Protein AF-A0A8H7P4W2-F1 (afdb_monomer_lite)

Structure (mmCIF, N/CA/C/O backbone):
data_AF-A0A8H7P4W2-F1
#
_entry.id   AF-A0A8H7P4W2-F1
#
loop_
_atom_site.group_PDB
_atom_site.id
_atom_site.type_symbol
_atom_site.label_atom_id
_atom_site.label_alt_id
_atom_site.label_comp_id
_atom_site.label_asym_id
_atom_site.label_entity_id
_atom_site.label_seq_id
_atom_site.pdbx_PDB_ins_code
_atom_site.Cartn_x
_atom_site.Cartn_y
_atom_site.Cartn_z
_atom_site.occupancy
_atom_site.B_iso_or_equiv
_atom_site.auth_seq_id
_atom_site.auth_comp_id
_atom_site.auth_asym_id
_atom_site.auth_atom_id
_atom_site.pdbx_PDB_model_num
ATOM 1 N N . MET A 1 1 ? -6.471 2.319 -13.847 1.00 47.38 1 MET A N 1
ATOM 2 C CA . MET A 1 1 ? -6.970 1.462 -12.747 1.00 47.38 1 MET A CA 1
ATOM 3 C C . MET A 1 1 ? -5.783 0.995 -11.918 1.00 47.38 1 MET A C 1
ATOM 5 O O . MET A 1 1 ? -4.867 0.418 -12.483 1.00 47.38 1 MET A O 1
ATOM 9 N N . THR A 1 2 ? -5.736 1.296 -10.619 1.00 60.38 2 THR A N 1
ATOM 10 C CA . THR A 1 2 ? -4.605 0.940 -9.742 1.00 60.38 2 THR A CA 1
ATOM 11 C C . THR A 1 2 ? -4.640 -0.551 -9.390 1.00 60.38 2 THR A C 1
ATOM 13 O O . THR A 1 2 ? -5.369 -0.985 -8.499 1.00 60.38 2 THR A O 1
ATOM 16 N N . VAL A 1 3 ? -3.838 -1.339 -10.112 1.00 77.50 3 VAL A N 1
ATOM 17 C CA . VAL A 1 3 ? -3.855 -2.817 -10.167 1.00 77.50 3 VAL A CA 1
ATOM 18 C C . VAL A 1 3 ? -3.588 -3.503 -8.809 1.00 77.50 3 VAL A C 1
ATOM 20 O O . VAL A 1 3 ? -3.924 -4.669 -8.623 1.00 77.50 3 VAL A O 1
ATOM 23 N N . HIS A 1 4 ? -3.098 -2.779 -7.796 1.00 86.75 4 HIS A N 1
ATOM 24 C CA . HIS A 1 4 ? -2.686 -3.350 -6.500 1.00 86.75 4 HIS A CA 1
ATOM 25 C C . HIS A 1 4 ? -3.490 -2.861 -5.286 1.00 86.75 4 HIS A C 1
ATOM 27 O O . HIS A 1 4 ? -3.239 -3.298 -4.165 1.00 86.75 4 HIS A O 1
ATOM 33 N N . ARG A 1 5 ? -4.503 -2.003 -5.481 1.00 85.81 5 ARG A N 1
ATOM 34 C CA . ARG A 1 5 ? -5.290 -1.408 -4.380 1.00 85.81 5 ARG A CA 1
ATOM 35 C C . ARG A 1 5 ? -6.015 -2.450 -3.510 1.00 85.81 5 ARG A C 1
ATOM 37 O O . ARG A 1 5 ? -6.274 -2.205 -2.334 1.00 85.81 5 ARG A O 1
ATOM 44 N N . HIS A 1 6 ? -6.324 -3.617 -4.076 1.00 89.00 6 HIS A N 1
ATOM 45 C CA . HIS A 1 6 ? -6.963 -4.731 -3.373 1.00 89.00 6 HIS A CA 1
ATOM 46 C C . HIS A 1 6 ? -6.132 -5.254 -2.188 1.00 89.00 6 HIS A C 1
ATOM 48 O O . HIS A 1 6 ? -6.713 -5.717 -1.211 1.00 89.00 6 HIS A O 1
ATOM 54 N N . VAL A 1 7 ? -4.799 -5.123 -2.238 1.00 90.88 7 VAL A N 1
ATOM 55 C CA . VAL A 1 7 ? -3.894 -5.541 -1.154 1.00 90.88 7 VAL A CA 1
ATOM 56 C C . VAL A 1 7 ? -4.166 -4.730 0.114 1.00 90.88 7 VAL A C 1
ATOM 58 O O . VAL A 1 7 ? -4.346 -5.300 1.186 1.00 90.88 7 VAL A O 1
ATOM 61 N N . LEU A 1 8 ? -4.291 -3.406 -0.020 1.00 91.75 8 LEU A N 1
ATOM 62 C CA . L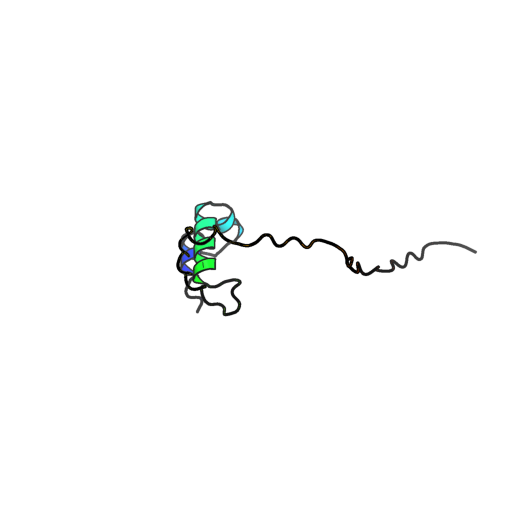EU A 1 8 ? -4.615 -2.521 1.102 1.00 91.75 8 LEU A CA 1
ATOM 63 C C . LEU A 1 8 ? -6.077 -2.664 1.543 1.00 91.75 8 LEU A C 1
ATOM 65 O O . LEU A 1 8 ? -6.368 -2.594 2.731 1.00 91.75 8 LEU A O 1
ATOM 69 N N . ARG A 1 9 ? -7.001 -2.940 0.613 1.00 93.12 9 ARG A N 1
ATOM 70 C CA . ARG A 1 9 ? -8.416 -3.173 0.954 1.00 93.12 9 ARG A CA 1
ATOM 71 C C . ARG A 1 9 ? -8.654 -4.404 1.826 1.00 93.12 9 ARG A C 1
ATOM 73 O O . ARG A 1 9 ? -9.645 -4.430 2.544 1.00 93.12 9 ARG A O 1
ATOM 80 N N . GLY A 1 10 ? -7.758 -5.392 1.791 1.00 89.56 10 GLY A N 1
ATOM 81 C CA . GLY A 1 10 ? -7.822 -6.557 2.678 1.00 89.56 10 GLY A CA 1
ATOM 82 C C . GLY A 1 10 ? -7.500 -6.250 4.147 1.00 89.56 10 GLY A C 1
ATOM 83 O O . GLY A 1 10 ? -7.800 -7.071 5.013 1.00 89.56 10 GLY A O 1
ATOM 84 N N . VAL A 1 11 ? -6.891 -5.092 4.432 1.00 92.81 11 VAL A N 1
ATOM 85 C CA . VAL A 1 11 ? -6.564 -4.631 5.796 1.00 92.81 11 VAL A CA 1
ATOM 86 C C . VAL A 1 11 ? -7.346 -3.383 6.204 1.00 92.81 11 VAL A C 1
ATOM 88 O O . VAL A 1 11 ? -7.659 -3.223 7.376 1.00 92.81 11 VAL A O 1
ATOM 91 N N . SER A 1 12 ? -7.706 -2.521 5.250 1.00 92.94 12 SER A N 1
ATOM 92 C CA . SER A 1 12 ? -8.548 -1.347 5.466 1.00 92.94 12 SER A CA 1
ATOM 93 C C . SER A 1 12 ? -9.419 -1.095 4.239 1.00 92.94 12 SER A C 1
ATOM 95 O O . SER A 1 12 ? -8.930 -0.709 3.175 1.00 92.94 12 SER A O 1
ATOM 97 N N . THR A 1 13 ? -10.731 -1.281 4.380 1.00 91.06 13 THR A N 1
ATOM 98 C CA . THR A 1 13 ? -11.711 -1.148 3.289 1.00 91.06 13 THR A CA 1
ATOM 99 C C . THR A 1 13 ? -11.666 0.235 2.630 1.00 91.06 13 THR A C 1
ATOM 101 O O . THR A 1 13 ? -11.806 0.365 1.408 1.00 91.06 13 THR A O 1
ATOM 104 N N . THR A 1 14 ? -11.437 1.267 3.444 1.00 93.25 14 THR A N 1
ATOM 105 C CA . THR A 1 14 ? -11.346 2.676 3.043 1.00 93.25 14 THR A CA 1
ATOM 106 C C . THR A 1 14 ? -9.923 3.115 2.698 1.00 93.25 14 THR A C 1
ATOM 108 O O . THR A 1 14 ? -9.767 4.142 2.042 1.00 93.25 14 THR A O 1
ATOM 111 N N . ILE A 1 15 ? -8.905 2.305 3.019 1.00 91.38 15 ILE A N 1
ATOM 112 C CA . ILE A 1 15 ? -7.475 2.641 2.895 1.00 91.38 15 ILE A CA 1
ATOM 113 C C . ILE A 1 15 ? -7.119 3.829 3.788 1.00 91.38 15 ILE A C 1
ATOM 115 O O . ILE A 1 15 ? -6.567 4.837 3.358 1.00 91.38 15 ILE A O 1
ATOM 119 N N . ASP A 1 16 ? -7.488 3.689 5.051 1.00 94.88 16 ASP A N 1
ATOM 120 C CA . ASP A 1 16 ? -7.129 4.608 6.116 1.00 94.88 16 ASP A CA 1
ATOM 121 C C . ASP A 1 16 ? -5.693 4.336 6.596 1.00 94.88 16 ASP A C 1
ATOM 123 O O . ASP A 1 16 ? -5.363 3.213 6.988 1.00 94.88 16 ASP A O 1
ATOM 127 N N . LEU A 1 17 ? -4.827 5.352 6.538 1.00 93.69 17 LEU A N 1
ATOM 128 C CA . LEU A 1 17 ? -3.409 5.224 6.895 1.00 93.69 17 LEU A CA 1
ATOM 129 C C . LEU A 1 17 ? -3.182 4.882 8.375 1.00 93.69 17 LEU A C 1
ATOM 131 O O . LEU A 1 17 ? -2.407 3.960 8.620 1.00 93.69 17 LEU A O 1
ATOM 135 N N . PRO A 1 18 ? -3.845 5.530 9.352 1.00 96.31 18 PRO A N 1
ATOM 136 C CA . PRO A 1 18 ? -3.789 5.114 10.752 1.00 96.31 18 PRO A CA 1
ATOM 137 C C . PRO A 1 18 ? -4.093 3.625 10.953 1.00 96.31 18 PRO A C 1
ATOM 139 O O . PRO A 1 18 ? -3.331 2.927 11.615 1.00 96.31 18 PRO A O 1
ATOM 142 N N . THR A 1 19 ? -5.147 3.107 10.317 1.00 93.75 19 THR A N 1
ATOM 143 C CA . THR A 1 19 ? -5.504 1.678 10.386 1.00 93.75 19 THR A CA 1
ATOM 144 C C . THR A 1 19 ? -4.422 0.778 9.775 1.00 93.75 19 THR A C 1
ATOM 146 O O . THR A 1 19 ? -4.097 -0.279 10.318 1.00 93.75 19 THR A O 1
ATOM 149 N N . ILE A 1 20 ? -3.850 1.184 8.637 1.00 96.00 20 ILE A N 1
ATOM 150 C CA . ILE A 1 20 ? -2.812 0.418 7.931 1.00 96.00 20 ILE A CA 1
ATOM 151 C C . ILE A 1 20 ? -1.491 0.423 8.711 1.00 96.00 20 ILE A C 1
ATOM 153 O O . ILE A 1 20 ? -0.846 -0.613 8.826 1.00 96.00 20 ILE A O 1
ATOM 157 N N . LEU A 1 21 ? -1.079 1.566 9.252 1.00 96.19 21 LEU A N 1
ATOM 158 C CA . LEU A 1 21 ? 0.196 1.711 9.958 1.00 96.19 21 LEU A CA 1
ATOM 159 C C . LEU A 1 21 ? 0.114 1.272 11.425 1.00 96.19 21 LEU A C 1
ATOM 161 O O . LEU A 1 21 ? 1.137 0.954 12.020 1.00 96.19 21 LEU A O 1
ATOM 165 N N . GLY A 1 22 ? -1.090 1.209 11.997 1.00 95.75 22 GLY A N 1
ATOM 166 C CA . GLY A 1 22 ? -1.323 0.783 13.376 1.00 95.75 22 GLY A CA 1
ATOM 167 C C . GLY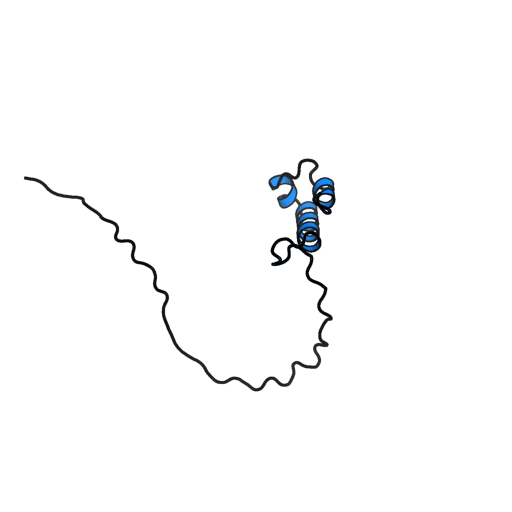 A 1 22 ? -1.286 -0.732 13.598 1.00 95.75 22 GLY A C 1
ATOM 168 O O . GLY A 1 22 ? -1.457 -1.176 14.730 1.00 95.75 22 GLY A O 1
ATOM 169 N N . THR A 1 23 ? -1.093 -1.543 12.551 1.00 96.00 23 THR A N 1
ATOM 170 C CA . THR A 1 23 ? -1.047 -3.010 12.662 1.00 96.00 23 THR A CA 1
ATOM 171 C C . THR A 1 23 ? 0.104 -3.598 11.853 1.00 96.00 23 THR A C 1
ATOM 173 O O . THR A 1 23 ? 0.369 -3.169 10.731 1.00 96.00 23 THR A O 1
ATOM 176 N N . GLU A 1 24 ? 0.746 -4.652 12.364 1.00 96.75 24 GLU A N 1
ATOM 177 C CA . GLU A 1 24 ? 1.811 -5.360 11.632 1.00 96.75 24 GLU A CA 1
ATOM 178 C C . GLU A 1 24 ? 1.320 -5.896 10.280 1.00 96.75 24 GLU A C 1
ATOM 180 O O . GLU A 1 24 ? 2.000 -5.786 9.259 1.00 96.75 24 GLU A O 1
ATOM 185 N N . LYS A 1 25 ? 0.087 -6.420 10.249 1.00 94.56 25 LYS A N 1
ATOM 186 C CA . LYS A 1 25 ? -0.554 -6.903 9.022 1.00 94.56 25 LYS A CA 1
ATOM 187 C C . LYS A 1 25 ? -0.729 -5.783 7.995 1.00 94.56 25 LYS A C 1
ATOM 189 O O . LYS A 1 25 ? -0.540 -6.017 6.801 1.00 94.56 25 LYS A O 1
ATOM 194 N N . GLY A 1 26 ? -1.102 -4.584 8.439 1.00 95.94 26 GLY A N 1
ATOM 195 C CA . GLY A 1 26 ? -1.255 -3.429 7.565 1.00 95.94 26 GLY A CA 1
ATOM 196 C C . GLY A 1 26 ? 0.084 -2.934 7.020 1.00 95.94 26 GLY A C 1
ATOM 197 O O . GLY A 1 26 ? 0.190 -2.706 5.814 1.00 95.94 26 GLY A O 1
ATOM 198 N N . ILE A 1 27 ? 1.131 -2.901 7.849 1.00 96.75 27 ILE A N 1
ATOM 199 C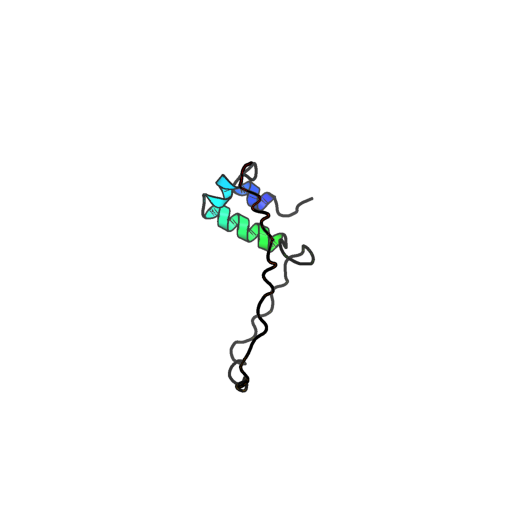 CA . ILE A 1 27 ? 2.503 -2.588 7.418 1.00 96.75 27 ILE A CA 1
ATOM 200 C C . ILE A 1 27 ? 2.986 -3.603 6.371 1.00 96.75 27 ILE A C 1
ATOM 202 O O . ILE A 1 27 ? 3.482 -3.212 5.313 1.00 96.75 27 ILE A O 1
ATOM 206 N N . ALA A 1 28 ? 2.779 -4.902 6.604 1.00 96.44 28 ALA A N 1
ATOM 207 C CA . ALA A 1 28 ? 3.136 -5.946 5.645 1.00 96.44 28 ALA A CA 1
ATOM 208 C C . ALA A 1 28 ? 2.368 -5.801 4.318 1.00 96.44 28 ALA A C 1
ATOM 210 O O . ALA A 1 28 ? 2.953 -5.894 3.235 1.00 96.44 28 ALA A O 1
ATOM 211 N N . ALA A 1 29 ? 1.064 -5.519 4.381 1.00 95.44 29 ALA A N 1
ATOM 212 C CA . ALA A 1 29 ? 0.251 -5.259 3.195 1.00 95.44 29 ALA A CA 1
ATOM 213 C C . ALA A 1 29 ? 0.732 -4.014 2.428 1.00 95.44 29 ALA A C 1
ATOM 215 O O . ALA A 1 29 ? 0.764 -4.026 1.194 1.00 95.44 29 ALA A O 1
ATOM 216 N N . LEU A 1 30 ? 1.150 -2.963 3.138 1.00 94.75 30 LEU A N 1
ATOM 217 C CA . LEU A 1 30 ? 1.711 -1.752 2.545 1.00 94.75 30 LEU A CA 1
ATOM 218 C C . LEU A 1 30 ? 3.055 -2.010 1.862 1.00 94.75 30 LEU A C 1
ATOM 220 O O . LEU A 1 30 ? 3.254 -1.558 0.736 1.00 94.75 30 LEU A O 1
ATOM 224 N N . ALA A 1 31 ? 3.939 -2.791 2.481 1.00 93.56 31 ALA A N 1
ATOM 225 C CA . ALA A 1 31 ? 5.205 -3.188 1.872 1.00 93.56 31 ALA A CA 1
ATOM 226 C C . ALA A 1 31 ? 4.981 -3.952 0.554 1.00 93.56 31 ALA A C 1
ATOM 228 O O . ALA A 1 31 ? 5.581 -3.627 -0.473 1.00 93.56 31 ALA A O 1
ATOM 229 N N . VAL A 1 32 ? 4.049 -4.914 0.547 1.00 92.56 32 VAL A N 1
ATOM 230 C CA . VAL A 1 32 ? 3.664 -5.658 -0.665 1.00 92.56 32 VAL A CA 1
ATOM 231 C C . VAL A 1 32 ? 3.062 -4.732 -1.722 1.00 92.56 32 VAL A C 1
ATOM 233 O O . VAL A 1 32 ? 3.361 -4.881 -2.909 1.00 92.56 32 VAL A O 1
ATOM 236 N N . PHE A 1 33 ? 2.219 -3.782 -1.312 1.00 92.75 33 PHE A N 1
ATOM 237 C CA . PHE A 1 33 ? 1.643 -2.796 -2.219 1.00 92.75 33 PHE A CA 1
ATOM 238 C C . PHE A 1 33 ? 2.734 -1.97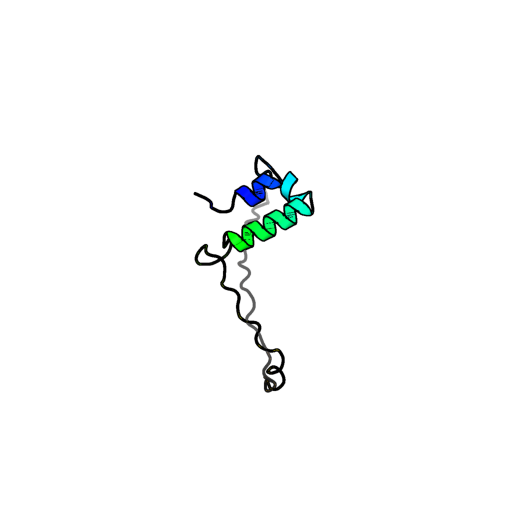0 -2.902 1.00 92.75 33 PHE A C 1
ATOM 240 O O . PHE A 1 33 ? 2.753 -1.939 -4.128 1.00 92.75 33 PHE A O 1
ATOM 247 N N . ILE A 1 34 ? 3.660 -1.379 -2.140 1.00 91.31 34 ILE A N 1
ATOM 248 C CA . ILE A 1 34 ? 4.757 -0.546 -2.660 1.00 91.31 34 ILE A CA 1
ATOM 249 C C . ILE A 1 34 ? 5.630 -1.339 -3.639 1.00 91.31 34 ILE A C 1
ATOM 251 O O . ILE A 1 34 ? 5.904 -0.870 -4.747 1.00 91.31 34 ILE A O 1
ATOM 255 N N . ALA A 1 35 ? 6.009 -2.566 -3.264 1.00 88.75 35 ALA A N 1
ATOM 256 C CA . ALA A 1 35 ? 6.838 -3.434 -4.095 1.00 88.75 35 ALA A CA 1
ATOM 257 C C . ALA A 1 35 ? 6.164 -3.777 -5.434 1.00 88.75 35 ALA A C 1
ATOM 259 O O . ALA A 1 35 ? 6.808 -3.761 -6.483 1.00 88.75 35 ALA A O 1
ATOM 260 N N . ARG A 1 36 ? 4.856 -4.064 -5.412 1.00 89.38 36 ARG A N 1
ATOM 261 C CA . ARG A 1 36 ? 4.085 -4.425 -6.613 1.00 89.38 36 ARG A CA 1
ATOM 262 C C . ARG A 1 36 ? 3.646 -3.224 -7.437 1.00 89.38 36 ARG A C 1
ATOM 264 O O . ARG A 1 36 ? 3.479 -3.359 -8.641 1.00 89.38 36 ARG A O 1
ATOM 271 N N . SER A 1 37 ? 3.442 -2.069 -6.816 1.00 88.69 37 SER A N 1
ATOM 272 C CA . SER A 1 37 ? 3.010 -0.863 -7.515 1.00 88.69 37 SER A CA 1
ATOM 273 C C . SER A 1 37 ? 4.156 -0.120 -8.186 1.00 88.69 37 SER A C 1
ATOM 275 O O . SER A 1 37 ? 3.887 0.831 -8.908 1.00 88.69 37 SER A O 1
ATOM 277 N N . GLY A 1 38 ? 5.413 -0.483 -7.903 1.00 85.38 38 GLY A N 1
ATOM 278 C CA . GLY A 1 38 ? 6.563 0.298 -8.349 1.00 85.38 38 GLY A CA 1
ATOM 279 C C . GLY A 1 38 ? 6.557 1.712 -7.767 1.00 85.38 38 GLY A C 1
ATOM 280 O O . GLY A 1 38 ? 7.086 2.632 -8.394 1.00 85.38 38 GLY A O 1
ATOM 281 N N . ALA A 1 39 ? 5.937 1.909 -6.594 1.00 87.50 39 ALA A N 1
ATOM 282 C CA . ALA A 1 39 ? 5.978 3.208 -5.932 1.00 87.50 39 ALA A CA 1
ATOM 283 C C . ALA A 1 39 ? 7.443 3.576 -5.658 1.00 87.50 39 ALA A C 1
ATOM 285 O O . ALA A 1 39 ? 8.248 2.711 -5.315 1.00 87.50 39 ALA A O 1
ATOM 286 N N . PHE A 1 40 ? 7.786 4.849 -5.860 1.00 83.19 40 PHE A N 1
ATOM 287 C CA . PHE A 1 40 ? 9.157 5.366 -5.748 1.00 83.19 40 PHE A CA 1
ATOM 288 C C . PHE A 1 40 ? 10.159 4.816 -6.782 1.00 83.19 40 PHE A C 1
ATOM 290 O O . PHE A 1 40 ? 11.361 5.038 -6.654 1.00 83.19 40 PHE A O 1
ATOM 297 N N . THR A 1 41 ? 9.697 4.143 -7.843 1.00 85.12 41 THR A N 1
ATOM 298 C CA . THR A 1 41 ? 10.543 3.814 -9.003 1.00 85.12 41 THR A CA 1
ATOM 299 C C . THR A 1 41 ? 10.433 4.895 -10.077 1.00 85.12 41 THR A C 1
ATOM 301 O O . THR A 1 41 ? 9.371 5.487 -10.267 1.00 85.12 41 THR A O 1
ATOM 304 N N . LYS A 1 4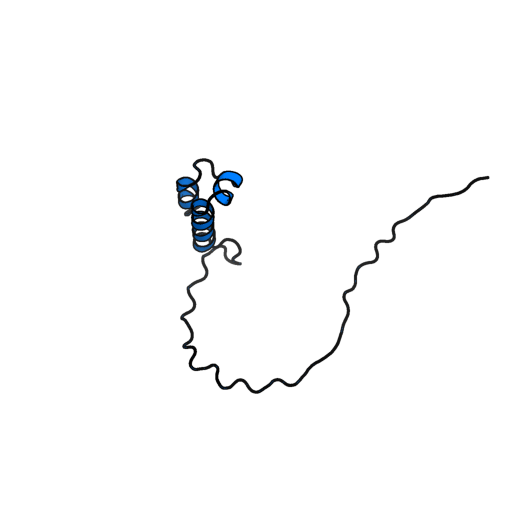2 ? 11.513 5.122 -10.837 1.00 83.88 42 LYS A N 1
ATOM 305 C CA . LYS A 1 42 ? 11.537 6.110 -11.933 1.00 83.88 42 LYS A CA 1
ATOM 306 C C . LYS A 1 42 ? 10.484 5.833 -13.019 1.00 83.88 42 LYS A C 1
ATOM 308 O O . LYS A 1 42 ? 9.999 6.769 -13.639 1.00 83.88 42 LYS A O 1
ATOM 313 N N . SER A 1 43 ? 10.153 4.563 -13.263 1.00 81.44 43 SER A N 1
ATOM 314 C CA . SER A 1 43 ? 9.220 4.129 -14.314 1.00 81.44 43 SER A CA 1
ATOM 315 C C . SER A 1 43 ? 7.798 3.849 -13.818 1.00 81.44 43 SER A C 1
ATOM 317 O O . SER A 1 43 ? 6.922 3.582 -14.637 1.00 81.44 43 SER A O 1
ATOM 319 N N . GLY A 1 44 ? 7.558 3.855 -12.502 1.00 79.38 44 GLY A N 1
ATOM 320 C CA . GLY A 1 44 ? 6.287 3.415 -11.917 1.00 79.38 44 GLY A CA 1
ATOM 321 C C . GLY A 1 44 ? 6.019 1.910 -12.056 1.00 79.38 44 GLY A C 1
ATOM 322 O O . GLY A 1 44 ? 4.902 1.464 -11.809 1.00 79.38 44 GLY A O 1
ATOM 323 N N . ALA A 1 45 ? 7.021 1.123 -12.457 1.00 82.12 45 ALA A N 1
ATOM 324 C CA . ALA A 1 45 ? 6.935 -0.327 -12.580 1.00 82.12 45 ALA A CA 1
ATOM 325 C C . ALA A 1 45 ? 7.836 -1.003 -11.534 1.00 82.12 45 ALA A C 1
ATOM 327 O O . ALA A 1 45 ? 8.904 -0.471 -11.219 1.00 82.12 45 ALA A O 1
ATOM 328 N N . PRO A 1 46 ? 7.455 -2.180 -11.003 1.00 83.50 46 PRO A N 1
ATOM 329 C CA . PRO A 1 46 ? 8.304 -2.943 -10.094 1.00 83.50 46 PRO A CA 1
ATOM 330 C C . PRO A 1 46 ? 9.707 -3.148 -10.656 1.00 83.50 46 PRO A C 1
ATOM 332 O O . PRO A 1 46 ? 9.875 -3.491 -11.830 1.00 83.50 46 PRO A O 1
ATOM 335 N N . ARG A 1 47 ? 10.724 -2.973 -9.807 1.00 77.62 47 ARG A N 1
ATOM 336 C CA . ARG A 1 47 ? 12.099 -3.280 -10.196 1.00 77.62 47 ARG A CA 1
ATOM 337 C C . ARG A 1 47 ? 12.217 -4.794 -10.420 1.00 77.62 47 ARG A C 1
ATOM 339 O O . ARG A 1 47 ? 11.830 -5.549 -9.526 1.00 77.62 47 ARG A O 1
ATOM 346 N N . PRO A 1 48 ? 12.756 -5.255 -11.561 1.00 78.38 48 PRO A N 1
ATOM 347 C CA . PRO A 1 48 ? 13.017 -6.673 -11.753 1.00 78.38 48 PRO A CA 1
ATOM 348 C C . PRO A 1 48 ? 14.002 -7.166 -10.688 1.00 78.38 48 PRO A C 1
ATOM 350 O O . PRO A 1 48 ? 14.919 -6.439 -10.291 1.00 78.38 48 PRO A O 1
ATOM 353 N N . ALA A 1 49 ? 13.807 -8.398 -10.218 1.00 76.00 49 ALA A N 1
ATOM 354 C CA . ALA A 1 49 ? 14.730 -9.017 -9.280 1.00 76.00 49 ALA A CA 1
ATOM 355 C C . ALA A 1 49 ? 16.122 -9.080 -9.923 1.00 76.00 49 ALA A C 1
ATOM 357 O O . ALA A 1 49 ? 16.290 -9.658 -10.998 1.0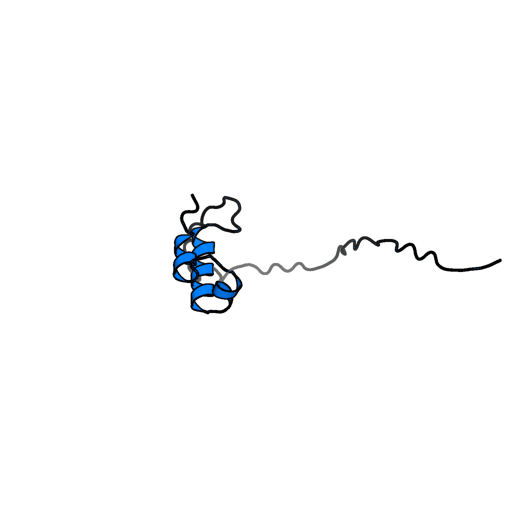0 76.00 49 ALA A O 1
ATOM 358 N N . ARG A 1 50 ? 17.121 -8.461 -9.282 1.00 71.44 50 ARG A N 1
ATOM 359 C CA . ARG A 1 50 ? 18.514 -8.659 -9.686 1.00 71.44 50 ARG A CA 1
ATOM 360 C C . ARG A 1 50 ? 18.891 -10.080 -9.257 1.00 71.44 50 ARG A C 1
ATOM 362 O O . ARG A 1 50 ? 18.652 -10.402 -8.091 1.00 71.44 50 ARG A O 1
ATOM 369 N N . PRO A 1 51 ? 19.443 -10.925 -10.144 1.00 67.56 51 PRO A N 1
ATOM 370 C CA . PRO A 1 51 ? 19.983 -12.205 -9.711 1.00 67.56 51 PRO A CA 1
ATOM 371 C C . PRO A 1 51 ? 21.011 -11.940 -8.610 1.00 67.56 51 PRO A C 1
ATOM 373 O O . PRO A 1 51 ? 21.809 -11.005 -8.725 1.00 67.56 51 PRO A O 1
ATOM 376 N N . ALA A 1 52 ? 20.936 -12.710 -7.524 1.00 59.94 52 ALA A N 1
ATOM 377 C CA . ALA A 1 52 ? 21.921 -12.646 -6.459 1.00 59.94 52 ALA A CA 1
ATOM 378 C C . ALA A 1 52 ? 23.285 -12.932 -7.091 1.00 59.94 52 ALA A C 1
ATOM 380 O O . ALA A 1 52 ? 23.529 -14.044 -7.560 1.00 59.94 52 ALA A O 1
ATOM 381 N N . ALA A 1 53 ? 24.137 -11.910 -7.184 1.00 60.00 53 ALA A N 1
ATOM 382 C CA . ALA A 1 53 ? 25.530 -12.137 -7.516 1.00 60.00 53 ALA A CA 1
ATOM 383 C C . ALA A 1 53 ? 26.073 -13.075 -6.436 1.00 60.00 53 ALA A C 1
ATOM 385 O O . ALA A 1 53 ? 25.874 -12.842 -5.241 1.00 60.00 53 ALA A O 1
ATOM 386 N N . ARG A 1 54 ? 26.656 -14.186 -6.875 1.00 48.81 54 ARG A N 1
ATOM 387 C CA . ARG A 1 54 ? 27.294 -15.165 -6.007 1.00 48.81 54 ARG A CA 1
ATOM 388 C C . ARG A 1 54 ? 28.339 -14.419 -5.175 1.00 48.81 54 ARG A C 1
ATOM 390 O O . ARG A 1 54 ? 29.253 -13.835 -5.739 1.00 48.81 54 ARG A O 1
ATOM 397 N N . LEU A 1 55 ? 28.178 -14.410 -3.852 1.00 58.88 55 LEU A N 1
ATOM 398 C CA . LEU A 1 55 ? 29.034 -13.698 -2.886 1.00 58.88 55 LEU A CA 1
ATOM 399 C C . LEU A 1 55 ? 30.519 -14.128 -2.906 1.00 58.88 55 LEU A C 1
ATOM 401 O O . LEU A 1 55 ? 31.319 -13.559 -2.178 1.00 58.88 55 LEU A O 1
ATOM 405 N N . GLU A 1 56 ? 30.889 -15.110 -3.728 1.00 55.34 56 GLU A N 1
ATOM 406 C CA . GLU A 1 56 ? 32.248 -15.651 -3.867 1.00 55.34 56 GLU A CA 1
ATOM 407 C C . GLU A 1 56 ? 33.183 -14.750 -4.708 1.00 55.34 56 GLU A C 1
ATOM 409 O O . GLU A 1 56 ? 34.372 -15.021 -4.787 1.00 55.34 56 GLU A O 1
ATOM 414 N N . GLU A 1 57 ? 32.680 -13.667 -5.312 1.00 50.66 57 GLU A N 1
ATOM 415 C CA . GLU A 1 57 ? 33.460 -12.712 -6.125 1.00 50.66 57 GLU A CA 1
ATOM 416 C C . GLU A 1 57 ? 33.558 -11.332 -5.438 1.00 50.66 57 GLU A C 1
ATOM 418 O O . GLU A 1 57 ? 33.325 -10.292 -6.047 1.00 50.66 57 GLU A O 1
ATOM 423 N N . LEU A 1 58 ? 33.807 -11.305 -4.123 1.00 53.62 58 LEU A N 1
ATOM 424 C CA . LEU A 1 58 ? 34.080 -10.070 -3.363 1.00 53.62 58 LEU A CA 1
ATOM 425 C C . LEU A 1 58 ? 35.493 -10.026 -2.748 1.00 53.62 58 LEU A C 1
ATOM 427 O O . LEU A 1 58 ? 35.813 -9.061 -2.062 1.00 53.62 58 LEU A O 1
ATOM 431 N N . GLU A 1 59 ? 36.346 -11.027 -2.986 1.00 55.50 59 GLU A N 1
ATOM 432 C CA . GLU A 1 59 ? 37.668 -11.122 -2.340 1.00 55.50 59 GLU A CA 1
ATOM 433 C C . GLU A 1 59 ? 38.803 -10.332 -3.019 1.00 55.50 59 GLU A C 1
ATOM 435 O O . GLU A 1 59 ? 39.907 -10.315 -2.492 1.00 55.50 59 GLU A O 1
ATOM 440 N N . GLU A 1 60 ? 38.564 -9.608 -4.116 1.00 56.88 60 GLU A N 1
ATOM 441 C CA . GLU A 1 60 ? 39.616 -8.789 -4.741 1.00 56.88 60 GLU A CA 1
ATOM 442 C C . GLU A 1 60 ? 39.066 -7.439 -5.231 1.00 56.88 60 GLU A C 1
ATOM 444 O O . GLU A 1 60 ? 38.825 -7.218 -6.418 1.00 56.88 60 GLU A O 1
ATOM 449 N N . ALA A 1 61 ? 38.852 -6.509 -4.299 1.00 54.25 61 ALA A N 1
ATOM 450 C CA . ALA A 1 61 ? 38.847 -5.084 -4.616 1.00 54.25 61 ALA A CA 1
ATOM 451 C C . ALA A 1 61 ? 40.183 -4.502 -4.124 1.00 54.25 61 ALA A C 1
ATOM 453 O O . ALA A 1 61 ? 40.448 -4.586 -2.922 1.00 54.25 61 ALA A O 1
ATOM 454 N N . PRO A 1 62 ? 41.043 -3.937 -4.997 1.00 47.66 62 PRO A N 1
ATOM 455 C CA . PRO A 1 62 ? 42.248 -3.263 -4.533 1.00 47.66 62 PRO A CA 1
ATOM 456 C C . PRO A 1 62 ? 41.845 -2.076 -3.654 1.00 47.66 62 PRO A C 1
ATOM 458 O O . PRO A 1 62 ? 40.906 -1.346 -3.981 1.00 47.66 62 PRO A O 1
ATOM 461 N N . ALA A 1 63 ? 42.543 -1.909 -2.529 1.00 56.00 63 ALA A N 1
ATOM 462 C CA . ALA A 1 63 ? 42.363 -0.786 -1.623 1.00 56.00 63 ALA A CA 1
ATOM 463 C C . ALA A 1 63 ? 42.500 0.530 -2.402 1.00 56.00 63 ALA A C 1
ATOM 465 O O . ALA A 1 63 ? 43.566 0.845 -2.928 1.00 56.00 63 ALA A O 1
ATOM 466 N N . ALA A 1 64 ? 41.403 1.277 -2.504 1.00 52.94 64 ALA A N 1
ATOM 467 C CA . ALA A 1 64 ? 41.445 2.669 -2.911 1.00 52.94 64 ALA A CA 1
ATOM 468 C C . ALA A 1 64 ? 41.903 3.480 -1.693 1.00 52.94 64 ALA A C 1
ATOM 470 O O . ALA A 1 64 ? 41.082 3.949 -0.909 1.00 52.94 64 ALA A O 1
ATOM 471 N N . ASP A 1 65 ? 43.218 3.573 -1.507 1.00 56.53 65 ASP A N 1
ATOM 472 C CA . ASP A 1 65 ? 43.811 4.667 -0.745 1.00 56.53 65 ASP A CA 1
ATOM 473 C C . ASP A 1 65 ? 43.708 5.929 -1.606 1.00 56.53 65 ASP A C 1
ATOM 475 O O . ASP A 1 65 ? 44.499 6.102 -2.525 1.00 56.53 65 ASP A O 1
ATOM 479 N N . ASP A 1 66 ? 42.711 6.770 -1.335 1.00 51.81 66 ASP A N 1
ATOM 480 C CA . ASP A 1 66 ? 42.769 8.216 -1.582 1.00 51.81 66 ASP A CA 1
ATOM 481 C C . ASP A 1 66 ? 41.587 8.900 -0.865 1.00 51.81 66 ASP A C 1
ATOM 483 O O . ASP A 1 66 ? 40.464 8.966 -1.362 1.00 51.81 66 ASP A O 1
ATOM 487 N N . ASP A 1 67 ? 41.866 9.423 0.324 1.00 47.62 67 ASP A N 1
ATOM 488 C CA . ASP A 1 67 ? 41.101 10.463 1.024 1.00 47.62 67 ASP A CA 1
ATOM 489 C C . ASP A 1 67 ? 42.120 11.569 1.394 1.00 47.62 67 ASP A C 1
ATOM 491 O O . ASP A 1 67 ? 43.298 11.227 1.562 1.00 47.62 67 ASP A O 1
ATOM 495 N N . PRO A 1 68 ? 41.755 12.849 1.656 1.00 52.56 68 PRO A N 1
ATOM 496 C CA . PRO A 1 68 ? 40.414 13.456 1.673 1.00 52.56 68 PRO A CA 1
ATOM 497 C C . PRO A 1 68 ? 40.367 14.922 1.124 1.00 52.56 68 PRO A C 1
ATOM 499 O O . PRO A 1 68 ? 41.361 15.455 0.643 1.00 52.56 68 PRO A O 1
ATOM 502 N N . VAL A 1 69 ? 39.206 15.578 1.305 1.00 43.75 69 VAL A N 1
ATOM 503 C CA . VAL A 1 69 ? 38.948 17.003 1.669 1.00 43.75 69 VAL A CA 1
ATOM 504 C C . VAL A 1 69 ? 38.123 17.922 0.737 1.00 43.75 69 VAL A C 1
ATOM 506 O O . VAL A 1 69 ? 38.577 18.410 -0.290 1.00 43.75 69 VAL A O 1
ATOM 509 N N . GLU A 1 70 ? 36.930 18.247 1.262 1.00 50.06 70 GLU A N 1
ATOM 510 C CA . GLU A 1 70 ? 36.320 19.583 1.416 1.00 50.06 70 GLU A CA 1
ATOM 511 C C . GLU A 1 70 ? 35.871 20.394 0.184 1.00 50.06 70 GLU A C 1
ATOM 513 O O . GLU A 1 70 ? 36.650 21.065 -0.486 1.00 50.06 70 GLU A O 1
ATOM 518 N N . ALA A 1 71 ? 34.547 20.529 0.047 1.00 50.91 71 ALA A N 1
ATOM 519 C CA . ALA A 1 71 ? 33.941 21.832 -0.222 1.00 50.91 71 ALA A CA 1
ATOM 520 C C . ALA A 1 71 ? 32.567 21.915 0.458 1.00 50.91 71 ALA A C 1
ATOM 522 O O . ALA A 1 71 ? 31.554 21.424 -0.040 1.00 50.91 71 ALA A O 1
ATOM 523 N N . ALA A 1 72 ? 32.610 22.517 1.643 1.00 53.91 72 ALA A N 1
ATOM 524 C CA . ALA A 1 72 ? 31.528 22.994 2.486 1.00 53.91 72 ALA A CA 1
ATOM 525 C C . ALA A 1 72 ? 30.233 23.395 1.754 1.00 53.91 72 ALA A C 1
ATOM 527 O O . ALA A 1 72 ? 30.234 24.078 0.728 1.00 53.91 72 ALA A O 1
ATOM 528 N N . GLY A 1 73 ? 29.112 23.014 2.368 1.00 47.75 73 GLY A N 1
ATOM 529 C CA . GLY A 1 73 ? 27.778 23.453 1.991 1.00 47.75 73 GLY A CA 1
ATOM 530 C C . GLY A 1 73 ? 27.633 24.972 2.030 1.00 47.75 73 GLY A C 1
ATOM 531 O O . GLY A 1 73 ? 27.987 25.621 3.012 1.00 47.75 73 GLY A O 1
ATOM 532 N N . VAL A 1 74 ? 27.040 25.532 0.978 1.00 45.16 74 VAL A N 1
ATOM 533 C CA . VAL A 1 74 ? 26.486 26.882 1.043 1.00 45.16 74 VAL A CA 1
ATOM 534 C C . VAL A 1 74 ? 25.151 26.795 1.783 1.00 45.16 74 VAL A C 1
ATOM 536 O O . VAL A 1 74 ? 24.105 26.473 1.221 1.00 45.16 74 VAL A O 1
ATOM 539 N N . VAL A 1 75 ? 25.197 27.007 3.096 1.00 56.75 75 VAL A N 1
ATOM 540 C CA . VAL A 1 75 ? 23.998 27.360 3.855 1.00 56.75 75 VAL A CA 1
ATOM 541 C C . VAL A 1 75 ? 23.689 28.794 3.446 1.00 56.75 75 VAL A C 1
ATOM 543 O O . VAL A 1 75 ? 24.455 29.703 3.751 1.00 56.75 75 VAL A O 1
ATOM 546 N N . GLY A 1 76 ? 22.634 28.982 2.654 1.00 44.81 76 GLY A N 1
ATOM 547 C CA . GLY A 1 76 ? 22.166 30.312 2.287 1.00 44.81 76 GLY A CA 1
ATOM 548 C C . GLY A 1 76 ? 21.791 31.073 3.552 1.00 44.81 76 GLY A C 1
ATOM 549 O O . GLY A 1 76 ? 20.839 30.702 4.235 1.00 44.81 76 GLY A O 1
ATOM 550 N N . GLU A 1 77 ? 22.564 32.105 3.868 1.00 55.06 77 GLU A N 1
ATOM 551 C CA . GLU A 1 77 ? 22.223 33.079 4.894 1.00 55.06 77 GLU A CA 1
ATOM 552 C C . GLU A 1 77 ? 20.929 33.777 4.463 1.00 55.06 77 GLU A C 1
ATOM 554 O O . GLU A 1 77 ? 20.879 34.458 3.438 1.00 55.06 77 GLU A O 1
ATOM 559 N N . VAL A 1 78 ? 19.850 33.536 5.204 1.00 62.41 78 VAL A N 1
ATOM 560 C CA . VAL A 1 78 ? 18.652 34.370 5.153 1.00 62.41 78 VAL A CA 1
ATOM 561 C C . VAL A 1 78 ? 18.947 35.599 6.011 1.00 62.41 78 VAL A C 1
ATOM 563 O O . VAL A 1 78 ? 19.079 35.442 7.225 1.00 62.41 78 VAL A O 1
ATOM 566 N N . PRO A 1 79 ? 19.079 36.812 5.445 1.00 54.91 79 PRO A N 1
ATOM 567 C CA . PRO A 1 79 ? 19.122 38.000 6.277 1.00 54.91 79 PRO A CA 1
ATOM 568 C C . PRO A 1 79 ? 17.743 38.158 6.923 1.00 54.91 79 PRO A C 1
ATOM 570 O O . PRO A 1 79 ? 16.760 38.496 6.263 1.00 54.91 79 PRO A O 1
ATOM 573 N N . SER A 1 80 ? 17.670 37.856 8.218 1.00 52.34 80 SER A N 1
ATOM 574 C CA . SER A 1 80 ? 16.577 38.301 9.073 1.00 52.34 80 SER A CA 1
ATOM 575 C C . SER A 1 80 ? 16.726 39.812 9.203 1.00 52.34 80 SER A C 1
ATOM 577 O O . SER A 1 80 ? 17.662 40.277 9.848 1.00 52.34 80 SER A O 1
ATOM 579 N N . SER A 1 81 ? 15.868 40.583 8.534 1.00 57.94 81 SER A N 1
ATOM 580 C CA . SER A 1 81 ? 15.733 42.010 8.816 1.00 57.94 81 SER A CA 1
ATOM 581 C C . SER A 1 81 ? 15.048 42.145 10.174 1.00 57.94 81 SER A C 1
ATOM 583 O O . SER A 1 81 ? 13.821 42.104 10.262 1.00 57.94 81 SER A O 1
ATOM 585 N N . ASP A 1 82 ? 15.869 42.195 11.213 1.00 64.06 82 ASP A N 1
ATOM 586 C CA . ASP A 1 82 ? 15.506 42.634 12.554 1.00 64.06 82 ASP A CA 1
ATOM 587 C C . ASP A 1 82 ? 15.550 44.167 12.524 1.00 64.06 82 ASP A C 1
ATOM 589 O O . ASP A 1 82 ? 16.622 44.766 12.587 1.00 64.06 82 ASP A O 1
ATOM 593 N N . ASP A 1 83 ? 14.405 44.790 12.250 1.00 62.03 83 ASP A N 1
ATOM 594 C CA . ASP A 1 83 ? 14.232 46.243 12.316 1.00 62.03 83 ASP A CA 1
ATOM 595 C C . ASP A 1 83 ? 13.424 46.514 13.590 1.00 62.03 83 ASP A C 1
ATOM 597 O O . ASP A 1 83 ? 12.199 46.632 13.555 1.00 62.03 83 ASP A O 1
ATOM 601 N N . GLU A 1 84 ? 14.118 46.495 14.729 1.00 64.50 84 GLU A N 1
ATOM 602 C CA . GLU A 1 84 ? 13.621 47.062 15.982 1.00 64.50 84 GLU A CA 1
ATOM 603 C C . GLU A 1 84 ? 14.614 48.114 16.511 1.00 64.50 84 GLU A C 1
ATOM 605 O O . GLU A 1 84 ? 15.830 47.907 16.510 1.00 64.50 84 GLU A O 1
ATOM 610 N N . ASP A 1 85 ? 14.011 49.217 16.971 1.00 59.72 85 ASP A N 1
ATOM 611 C CA . ASP A 1 85 ? 14.513 50.281 17.856 1.00 59.72 85 ASP A CA 1
ATOM 612 C C . ASP A 1 85 ? 15.390 51.387 17.203 1.00 59.72 85 ASP A C 1
ATOM 614 O O . ASP A 1 85 ? 16.287 51.128 16.412 1.00 59.72 85 ASP A O 1
ATOM 618 N N . ASP A 1 86 ? 15.239 52.692 17.462 1.00 57.91 86 ASP A N 1
ATOM 619 C CA . ASP A 1 86 ? 14.642 53.385 18.606 1.00 57.91 86 ASP A CA 1
ATOM 620 C C . ASP A 1 86 ? 14.455 54.902 18.301 1.00 57.91 86 ASP A C 1
ATOM 622 O O . ASP A 1 86 ? 15.215 55.492 17.530 1.00 57.91 86 ASP A O 1
ATOM 626 N N . GLU A 1 87 ? 13.432 55.484 18.934 1.00 58.91 87 GLU A N 1
ATOM 627 C CA . GLU A 1 87 ? 13.158 56.868 19.401 1.00 58.91 87 GLU A CA 1
ATOM 628 C C . GLU A 1 87 ? 13.909 58.123 18.866 1.00 58.91 87 GLU A C 1
ATOM 630 O O . GLU A 1 87 ? 15.136 58.220 18.932 1.00 58.91 87 GLU A O 1
ATOM 635 N N . ALA A 1 88 ? 13.130 59.172 18.514 1.00 51.97 88 ALA A N 1
ATOM 636 C CA . ALA A 1 88 ? 13.257 60.573 18.999 1.00 51.97 88 ALA A CA 1
ATOM 637 C C . ALA A 1 88 ? 12.198 61.531 18.405 1.00 51.97 88 ALA A C 1
ATOM 639 O O . ALA A 1 88 ? 12.033 61.559 17.162 1.00 51.97 88 ALA A O 1
#

pLDDT: mean 73.64, std 18.3, range [43.75, 96.75]

Organism: NCBI:txid104341

Sequence (88 aa):
MTVHRHVLRGVSTTIDLPTILGTEKGIAALAVFIARSGAFTKSGAPRPARPAARLEELEEAPAADDDPVEAAGVVGEVPSSDDEDDEA

Radius of gyration: 25.58 Å; chains: 1; bounding box: 56×76×34 Å

Foldseek 3Di:
DQPLVVLQCVQPVVNDPCSLVVDPSSVVSVVVSCQCQVPPPPVSHHDPDDPPDDPPPPPDDPDPPDDDDDDDDDPPDDPPPPPDDDDD

Secondary structure (DSSP, 8-state):
--TTHHHHHTT-TT--HHHHHTSHHHHHHHHHHHHHHTTT-TTSSPPPPPP---TTS-S-----------------------------